Protein AF-A0A1G1WDT3-F1 (afdb_monomer_lite)

Radius of gyration: 14.59 Å; chains: 1; bounding box: 33×24×39 Å

Foldseek 3Di:
DWPDPLLVQLVVLLVCLVVQVVVLVVVCVVCVVVDDPVNLVSLLVSLVSLVVSLVSLVCCCPVVVTPDVVSVVSNVVSVVSNVVSVCCVVDPD

Secondary structure (DSSP, 8-state):
---SHHHHHHHHHHHHHHHHHHHHHHHHHHHGGG-HHHHHHHHHHHHHHHHHHHHHHHHHHHTS----HHHHHHHHHHHHHHHHHHHHHHS--

Organism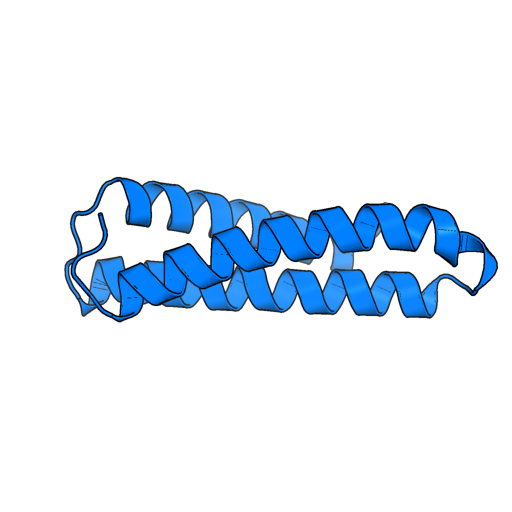: NCBI:txid1802597

Sequence (93 aa):
MPKTTFGKWSVGLIVFAFLFFFVLRRLLTILVPLGNSIAFFLVFVSGLFFIAGTISGVLAVFKSKERSPTVYILTVVGLLASAFFIAEVVSPH

pLDDT: mean 79.97, std 6.62, range [59.31, 88.25]

Structure (mmCIF, N/CA/C/O backbone):
data_AF-A0A1G1WDT3-F1
#
_entry.id   AF-A0A1G1WDT3-F1
#
loop_
_atom_site.group_PDB
_atom_site.id
_atom_site.type_symbol
_atom_site.label_atom_id
_atom_site.label_alt_id
_atom_site.label_comp_id
_atom_site.label_asym_id
_atom_site.label_entity_id
_atom_site.label_seq_id
_atom_site.pdbx_PDB_ins_code
_atom_site.Cartn_x
_atom_site.Cartn_y
_atom_site.Cartn_z
_atom_site.occupancy
_atom_site.B_iso_or_equiv
_atom_site.auth_seq_id
_atom_site.auth_comp_id
_atom_site.auth_asym_id
_atom_site.auth_atom_id
_atom_site.pdbx_PDB_model_num
ATOM 1 N N . MET A 1 1 ? -12.005 9.500 12.237 1.00 60.00 1 MET A N 1
ATOM 2 C CA . MET A 1 1 ? -10.548 9.587 12.482 1.00 60.00 1 MET A CA 1
ATOM 3 C C . MET A 1 1 ? -10.094 8.357 13.263 1.00 60.00 1 MET A C 1
ATOM 5 O O . MET A 1 1 ? -10.808 7.989 14.196 1.00 60.00 1 MET A O 1
ATOM 9 N N . PRO A 1 2 ? -8.982 7.705 12.873 1.00 67.75 2 PRO A N 1
ATOM 10 C CA . PRO A 1 2 ? -8.426 6.555 13.588 1.00 67.75 2 PRO A CA 1
ATOM 11 C C . PRO A 1 2 ? -8.006 6.953 15.007 1.00 67.75 2 PRO A C 1
ATOM 13 O O . PRO A 1 2 ? -7.364 7.986 15.219 1.00 67.75 2 PRO A O 1
ATOM 16 N N . LYS A 1 3 ? -8.408 6.144 15.983 1.00 76.75 3 LYS A N 1
ATOM 17 C CA . LYS A 1 3 ? -8.110 6.339 17.404 1.00 76.75 3 LYS A CA 1
ATOM 18 C C . LYS A 1 3 ? -6.877 5.546 17.830 1.00 76.75 3 LYS A C 1
ATOM 20 O O . LYS A 1 3 ? -6.214 5.960 18.776 1.00 76.75 3 LYS A O 1
ATOM 25 N N . THR A 1 4 ? -6.540 4.457 17.137 1.00 81.19 4 THR A N 1
ATOM 26 C CA . THR A 1 4 ? -5.391 3.615 17.484 1.00 81.19 4 THR A CA 1
ATOM 27 C C . THR A 1 4 ? -4.134 4.050 16.740 1.00 81.19 4 THR A C 1
ATOM 29 O O . THR A 1 4 ? -4.183 4.608 15.639 1.00 81.19 4 THR A O 1
ATOM 32 N N . THR A 1 5 ? -2.980 3.784 17.350 1.00 81.94 5 THR A N 1
ATOM 33 C CA . THR A 1 5 ? -1.670 4.063 16.757 1.00 81.94 5 THR A CA 1
ATOM 34 C C . THR A 1 5 ? -1.496 3.303 15.439 1.00 81.94 5 THR A C 1
ATOM 36 O O . THR A 1 5 ? -1.065 3.899 14.457 1.00 81.94 5 THR A O 1
ATOM 39 N N . PHE A 1 6 ? -1.925 2.036 15.368 1.00 75.12 6 PHE A N 1
ATOM 40 C CA . PHE A 1 6 ? -1.861 1.225 14.144 1.00 75.12 6 PHE A CA 1
ATOM 41 C C . PHE A 1 6 ? -2.777 1.751 13.034 1.00 75.12 6 PHE A C 1
ATOM 43 O O . PHE A 1 6 ? -2.359 1.813 11.879 1.00 75.12 6 PHE A O 1
ATOM 50 N N . GLY A 1 7 ? -3.986 2.207 13.375 1.00 75.44 7 GLY A N 1
ATOM 51 C CA . GLY A 1 7 ? -4.895 2.833 12.416 1.00 75.44 7 GLY A CA 1
ATOM 52 C C . GLY A 1 7 ? -4.307 4.111 11.820 1.00 75.44 7 GLY A C 1
ATOM 53 O O . GLY A 1 7 ? -4.356 4.303 10.608 1.00 75.44 7 GLY A O 1
ATOM 54 N N . LYS A 1 8 ? -3.685 4.963 12.647 1.00 81.94 8 LYS A N 1
ATOM 55 C CA . LYS A 1 8 ? -2.995 6.180 12.180 1.00 81.94 8 LYS A CA 1
ATOM 56 C C . LYS A 1 8 ? -1.824 5.858 11.249 1.00 81.94 8 LYS A C 1
ATOM 58 O O . LYS A 1 8 ? -1.704 6.500 10.209 1.00 81.94 8 LYS A O 1
ATOM 63 N N . TRP A 1 9 ? -1.013 4.853 11.586 1.00 82.56 9 TRP A N 1
ATOM 64 C CA . TRP A 1 9 ? 0.082 4.390 10.727 1.00 82.56 9 TRP A CA 1
ATOM 65 C C . TRP A 1 9 ? -0.417 3.815 9.407 1.00 82.56 9 TRP A C 1
ATOM 67 O O . TRP A 1 9 ? 0.147 4.141 8.371 1.00 82.56 9 TRP A O 1
ATOM 77 N N . SER A 1 10 ? -1.495 3.029 9.412 1.00 80.31 10 SER A N 1
ATOM 78 C CA . SER A 1 10 ? -2.091 2.507 8.179 1.00 80.31 10 SER A CA 1
ATOM 79 C C . SER A 1 10 ? -2.557 3.636 7.261 1.00 80.31 10 SER A C 1
ATOM 81 O O . SER A 1 10 ? -2.192 3.661 6.088 1.00 80.31 10 SER A O 1
ATOM 83 N N . VAL A 1 11 ? -3.282 4.624 7.802 1.00 83.88 11 VAL A N 1
ATOM 84 C CA . VAL A 1 11 ? -3.723 5.785 7.014 1.00 83.88 11 VAL A CA 1
ATOM 85 C C . VAL A 1 11 ? -2.533 6.566 6.472 1.00 83.88 11 VAL A C 1
ATOM 87 O O . VAL A 1 11 ? -2.498 6.860 5.280 1.00 83.88 11 VAL A O 1
ATOM 90 N N . GLY A 1 12 ? -1.546 6.865 7.319 1.00 83.88 12 GLY A N 1
ATOM 91 C CA . GLY A 1 12 ? -0.341 7.579 6.907 1.00 83.88 12 GLY A CA 1
ATOM 92 C C . GLY A 1 12 ? 0.427 6.840 5.813 1.00 83.88 12 GLY A C 1
ATOM 93 O O . GLY A 1 12 ? 0.755 7.442 4.798 1.00 83.88 12 GLY A O 1
ATOM 94 N N . LEU A 1 13 ? 0.650 5.535 5.979 1.00 83.62 13 LEU A N 1
ATOM 95 C CA . LEU A 1 13 ? 1.381 4.701 5.023 1.00 83.62 13 LEU A CA 1
ATOM 96 C C . LEU A 1 13 ? 0.657 4.583 3.687 1.00 83.62 13 LEU A C 1
ATOM 98 O O . LEU A 1 13 ? 1.301 4.699 2.654 1.00 83.62 13 LEU A O 1
ATOM 102 N N . ILE A 1 14 ? -0.663 4.387 3.683 1.00 84.12 14 ILE A N 1
ATOM 103 C CA . ILE A 1 14 ? -1.424 4.235 2.436 1.00 84.12 14 ILE A CA 1
ATOM 104 C C . ILE A 1 14 ? -1.496 5.567 1.685 1.00 84.12 14 ILE A C 1
ATOM 106 O O . ILE A 1 14 ? -1.269 5.603 0.478 1.00 84.12 14 ILE A O 1
ATOM 110 N N . VAL A 1 15 ? -1.755 6.674 2.386 1.00 86.69 15 VAL A N 1
ATOM 111 C CA . VAL A 1 15 ? -1.763 8.011 1.770 1.00 86.69 15 VAL A CA 1
ATOM 112 C C . VAL A 1 15 ? -0.374 8.371 1.243 1.00 86.69 15 VAL A C 1
ATOM 114 O O . VAL A 1 15 ? -0.248 8.845 0.114 1.00 86.69 15 VAL A O 1
ATOM 117 N N . PHE A 1 16 ? 0.672 8.103 2.027 1.00 87.06 16 PHE A N 1
ATOM 118 C CA . PHE A 1 16 ? 2.051 8.311 1.603 1.00 87.06 16 PHE A CA 1
ATOM 119 C C . PHE A 1 16 ? 2.402 7.444 0.393 1.00 87.06 16 PHE A C 1
ATOM 121 O O . PHE A 1 16 ? 2.965 7.962 -0.562 1.00 87.06 16 PHE A O 1
ATOM 128 N N . ALA A 1 17 ? 2.017 6.166 0.381 1.00 84.00 17 ALA A N 1
ATOM 129 C CA . ALA A 1 17 ? 2.260 5.260 -0.738 1.00 84.00 17 ALA A CA 1
ATOM 130 C C . ALA A 1 17 ? 1.586 5.749 -2.028 1.00 84.00 17 ALA A C 1
ATOM 132 O O . ALA A 1 17 ? 2.217 5.735 -3.082 1.00 84.00 17 ALA A O 1
ATOM 133 N N . PHE A 1 18 ? 0.351 6.258 -1.951 1.00 83.69 18 PHE A N 1
ATOM 134 C CA . PHE A 1 18 ? -0.330 6.861 -3.101 1.00 83.69 18 PHE A CA 1
ATOM 135 C C . PHE A 1 18 ? 0.385 8.106 -3.624 1.00 83.69 18 PHE A C 1
ATOM 137 O O . PHE A 1 18 ? 0.622 8.216 -4.827 1.00 83.69 18 PHE A O 1
ATOM 144 N N . LEU A 1 19 ? 0.740 9.039 -2.737 1.00 87.00 19 LEU A N 1
ATOM 145 C CA . LEU A 1 19 ? 1.464 10.253 -3.122 1.00 87.00 19 LEU A CA 1
ATOM 146 C C . LEU A 1 19 ? 2.827 9.912 -3.724 1.00 87.00 19 LEU A C 1
ATOM 148 O O . LEU A 1 19 ? 3.182 10.424 -4.784 1.00 87.00 19 LEU A O 1
ATOM 152 N N . PHE A 1 20 ? 3.556 9.007 -3.079 1.00 84.94 20 PHE A N 1
ATOM 153 C CA . PHE A 1 20 ? 4.860 8.542 -3.523 1.00 84.94 20 PHE A CA 1
ATOM 154 C C . PHE A 1 20 ? 4.768 7.875 -4.896 1.00 84.94 20 PHE A C 1
ATOM 156 O O . PHE A 1 20 ? 5.519 8.240 -5.796 1.00 84.94 20 PHE A O 1
ATOM 163 N N . PHE A 1 21 ? 3.792 6.987 -5.105 1.00 82.12 21 PHE A N 1
ATOM 164 C CA . PHE A 1 21 ? 3.548 6.353 -6.400 1.00 82.12 21 PHE A CA 1
ATOM 165 C C . PHE A 1 21 ? 3.221 7.374 -7.495 1.00 82.12 21 PHE A C 1
ATOM 167 O O . PHE A 1 21 ? 3.747 7.281 -8.601 1.00 82.12 21 PHE A O 1
ATOM 174 N N . PHE A 1 22 ? 2.397 8.383 -7.203 1.00 84.25 22 PHE A N 1
ATOM 175 C CA . PHE A 1 22 ? 2.016 9.389 -8.196 1.00 84.25 22 PHE A CA 1
ATOM 176 C C . PHE A 1 22 ? 3.197 10.278 -8.604 1.00 84.25 22 PHE A C 1
ATOM 178 O O . PHE A 1 22 ? 3.411 10.528 -9.794 1.00 84.25 22 PHE A O 1
ATOM 185 N N . VAL A 1 23 ? 3.994 10.720 -7.626 1.00 85.69 23 VAL A N 1
ATOM 186 C CA . VAL A 1 23 ? 5.228 11.482 -7.868 1.00 85.69 23 VAL A CA 1
ATOM 187 C C . VAL A 1 23 ? 6.225 10.636 -8.651 1.00 85.69 23 VAL A C 1
ATOM 189 O O . VAL A 1 23 ? 6.764 11.109 -9.650 1.00 85.69 23 VAL A O 1
ATOM 192 N N . LEU A 1 24 ? 6.413 9.372 -8.266 1.00 81.56 24 LEU A N 1
ATOM 193 C CA . LEU A 1 24 ? 7.260 8.429 -8.990 1.00 81.56 24 LEU A CA 1
ATOM 194 C C . LEU A 1 24 ? 6.811 8.258 -10.431 1.00 81.56 24 LEU A C 1
ATOM 196 O O . LEU A 1 24 ? 7.647 8.335 -11.317 1.00 81.56 24 LEU A O 1
ATOM 200 N N . ARG A 1 25 ? 5.512 8.095 -10.698 1.00 77.50 25 ARG A N 1
ATOM 201 C CA . ARG A 1 25 ? 4.987 7.947 -12.065 1.00 77.50 25 ARG A CA 1
ATOM 202 C C . ARG A 1 25 ? 5.312 9.157 -12.941 1.00 77.50 25 ARG A C 1
ATOM 204 O O . ARG A 1 25 ? 5.650 8.997 -14.109 1.00 77.50 25 ARG A O 1
ATOM 211 N N . ARG A 1 26 ? 5.251 10.368 -12.379 1.00 81.56 26 ARG A N 1
ATOM 212 C CA . ARG A 1 26 ? 5.667 11.600 -13.071 1.00 81.56 26 ARG A CA 1
ATOM 213 C C . ARG A 1 26 ? 7.177 11.645 -13.291 1.00 81.56 26 ARG A C 1
ATOM 215 O O . ARG A 1 26 ? 7.622 11.971 -14.388 1.00 81.56 26 ARG A O 1
ATOM 222 N N . LEU A 1 27 ? 7.963 11.281 -12.281 1.00 77.81 27 LEU A N 1
ATOM 223 C CA . LEU A 1 27 ? 9.420 11.222 -12.392 1.00 77.81 27 LEU A CA 1
ATOM 224 C C . LEU A 1 27 ? 9.847 10.200 -13.453 1.00 77.81 27 LEU A C 1
ATOM 226 O O . LEU A 1 27 ? 10.695 10.487 -14.285 1.00 77.81 27 LEU 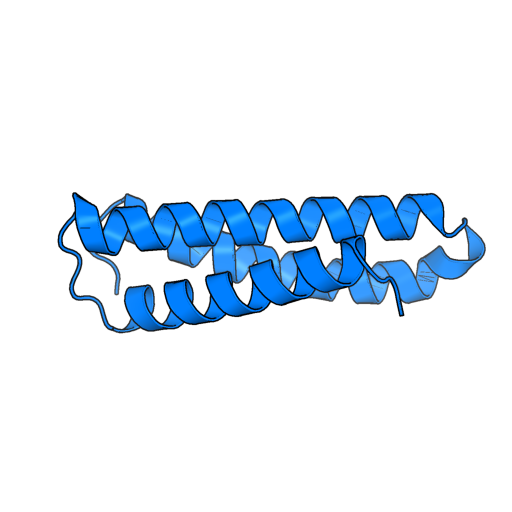A O 1
ATOM 230 N N . LEU A 1 28 ? 9.192 9.042 -13.464 1.00 73.56 28 LEU A N 1
ATOM 231 C CA . LEU A 1 28 ? 9.372 7.953 -14.412 1.00 73.56 28 LEU A CA 1
ATOM 232 C C . LEU A 1 28 ? 9.164 8.415 -15.843 1.00 73.56 28 LEU A C 1
ATOM 234 O O . LEU A 1 28 ? 10.019 8.128 -16.662 1.00 73.56 28 LEU A O 1
ATOM 238 N N . THR A 1 29 ? 8.117 9.194 -16.140 1.00 71.00 29 THR A N 1
ATOM 239 C CA . THR A 1 29 ? 7.915 9.740 -17.497 1.00 71.00 29 THR A CA 1
ATOM 240 C C . THR A 1 29 ? 9.059 10.640 -17.975 1.00 71.00 29 THR A C 1
ATOM 242 O O . THR A 1 29 ? 9.282 10.750 -19.176 1.00 71.00 29 THR A O 1
ATOM 245 N N . ILE A 1 30 ? 9.809 11.246 -17.051 1.00 72.06 30 ILE A N 1
ATOM 246 C CA . ILE A 1 30 ? 10.992 12.068 -17.346 1.00 72.06 30 ILE A CA 1
ATOM 247 C C . ILE A 1 30 ? 12.259 11.195 -17.397 1.00 72.06 30 ILE A C 1
ATOM 249 O O . ILE A 1 30 ? 13.165 11.460 -18.181 1.00 72.06 30 ILE A O 1
ATOM 253 N N . LEU A 1 31 ? 12.312 10.143 -16.575 1.00 66.50 31 LEU A N 1
ATOM 254 C CA . LEU A 1 31 ? 13.444 9.229 -16.399 1.00 66.50 31 LEU A CA 1
ATOM 255 C C . LEU A 1 31 ? 13.415 8.004 -17.329 1.00 66.50 31 LEU A C 1
ATOM 257 O O . LEU A 1 31 ? 14.381 7.248 -17.317 1.00 66.50 31 LEU A O 1
ATOM 261 N N . VAL A 1 32 ? 12.376 7.810 -18.156 1.00 62.22 32 VAL A N 1
ATOM 262 C CA . VAL A 1 32 ? 12.306 6.742 -19.182 1.00 62.22 32 VAL A CA 1
ATOM 263 C C . VAL A 1 32 ? 13.603 6.612 -20.003 1.00 62.22 32 VAL A C 1
ATOM 265 O O . VAL A 1 32 ? 14.010 5.479 -20.262 1.00 62.22 32 VAL A O 1
ATOM 268 N N . PRO A 1 33 ? 14.324 7.701 -20.357 1.00 64.19 33 PRO A N 1
ATOM 269 C CA . PRO A 1 33 ? 15.589 7.580 -21.080 1.00 64.19 33 PRO A CA 1
ATOM 270 C C . PRO A 1 33 ? 16.729 6.917 -20.284 1.00 64.19 33 PRO A C 1
ATOM 272 O O . PRO A 1 33 ? 17.692 6.467 -20.896 1.00 64.19 33 PRO A O 1
ATOM 275 N N . LEU A 1 34 ? 16.660 6.854 -18.944 1.00 59.31 34 LEU A N 1
ATOM 276 C CA . LEU A 1 34 ? 17.732 6.322 -18.082 1.00 59.31 34 LEU A CA 1
ATOM 277 C C . LEU A 1 34 ? 17.700 4.794 -17.896 1.00 59.31 34 LEU A C 1
ATOM 279 O O . LEU A 1 34 ? 18.600 4.240 -17.266 1.00 59.31 34 LEU A O 1
ATOM 283 N N . GLY A 1 35 ? 16.712 4.101 -18.466 1.00 63.06 35 GLY A N 1
ATOM 284 C CA . GLY A 1 35 ? 16.660 2.639 -18.497 1.00 63.06 35 GLY A CA 1
ATOM 285 C C . GLY A 1 35 ? 15.621 2.016 -17.560 1.00 63.06 35 GLY A C 1
ATOM 286 O O . GLY A 1 35 ? 15.361 2.474 -16.446 1.00 63.06 35 GLY A O 1
ATOM 287 N N . ASN A 1 36 ? 15.038 0.912 -18.034 1.00 69.94 36 ASN A N 1
ATOM 288 C CA . ASN A 1 36 ? 13.857 0.266 -17.450 1.00 69.94 36 ASN A CA 1
ATOM 289 C C . ASN A 1 36 ? 14.069 -0.286 -16.024 1.00 69.94 36 ASN A C 1
ATOM 291 O O . ASN A 1 36 ? 13.119 -0.417 -15.256 1.00 69.94 36 ASN A O 1
ATOM 295 N N . SER A 1 37 ? 15.310 -0.588 -15.637 1.00 74.88 37 SER A N 1
ATOM 296 C CA . SER A 1 37 ? 15.616 -1.226 -14.349 1.00 74.88 37 SER A CA 1
ATOM 297 C C . SER A 1 37 ? 15.376 -0.309 -13.147 1.00 74.88 37 SER A C 1
ATOM 299 O O . SER A 1 37 ? 14.870 -0.755 -12.118 1.00 74.88 37 SER A O 1
ATOM 301 N N . ILE A 1 38 ? 15.698 0.985 -13.276 1.00 74.75 38 ILE A N 1
ATOM 302 C CA . ILE A 1 38 ? 15.465 1.980 -12.214 1.00 74.75 38 ILE A CA 1
ATOM 303 C C . ILE A 1 38 ? 13.961 2.172 -12.032 1.00 74.75 38 ILE A C 1
ATOM 305 O O . ILE A 1 38 ? 13.463 2.276 -10.911 1.00 74.75 38 ILE A O 1
ATOM 309 N N . ALA A 1 39 ? 13.235 2.162 -13.150 1.00 71.56 39 ALA A N 1
ATOM 310 C CA . ALA A 1 39 ? 11.801 2.322 -13.144 1.00 71.56 39 ALA A CA 1
ATOM 311 C C . ALA A 1 39 ? 11.093 1.181 -12.413 1.00 71.56 39 ALA A C 1
ATOM 313 O O . ALA A 1 39 ? 10.296 1.419 -11.502 1.00 71.56 39 ALA A O 1
ATOM 314 N N . PHE A 1 40 ? 11.463 -0.051 -12.757 1.00 74.75 40 PHE A N 1
ATOM 315 C CA . PHE A 1 40 ? 10.951 -1.250 -12.109 1.00 74.75 40 PHE A CA 1
ATOM 316 C C . PHE A 1 40 ? 11.267 -1.271 -10.608 1.00 74.75 40 PHE A C 1
ATOM 318 O O . PHE A 1 40 ? 10.387 -1.548 -9.796 1.00 74.75 40 PHE A O 1
ATOM 325 N N . PHE A 1 41 ? 12.492 -0.903 -10.214 1.00 79.88 41 PHE A N 1
ATOM 326 C CA . PHE A 1 41 ? 12.886 -0.854 -8.803 1.00 79.88 41 PHE A CA 1
ATOM 327 C C . PHE A 1 41 ? 12.032 0.129 -7.989 1.00 79.88 41 PHE A C 1
ATOM 329 O O . PHE A 1 41 ? 11.578 -0.197 -6.893 1.00 79.88 41 PHE A O 1
ATOM 336 N N . LEU A 1 42 ? 11.761 1.319 -8.527 1.00 77.75 42 LEU A N 1
ATOM 337 C CA . LEU A 1 42 ? 10.951 2.333 -7.845 1.00 77.75 42 LEU A CA 1
ATOM 338 C C . LEU A 1 42 ? 9.484 1.902 -7.698 1.00 77.75 42 LEU A C 1
ATOM 340 O O . LEU A 1 42 ? 8.888 2.090 -6.633 1.00 77.75 42 LEU A O 1
ATOM 344 N N . VAL A 1 43 ? 8.917 1.285 -8.739 1.00 78.44 43 VAL A N 1
ATOM 345 C CA . VAL A 1 43 ? 7.567 0.697 -8.705 1.00 78.44 43 VAL A CA 1
ATOM 346 C C . VAL A 1 43 ? 7.511 -0.419 -7.659 1.00 78.44 43 VAL A C 1
ATOM 348 O O . VAL A 1 43 ? 6.629 -0.407 -6.800 1.00 78.44 43 VAL A O 1
ATOM 351 N N . PHE A 1 44 ? 8.501 -1.311 -7.633 1.00 82.50 44 PHE A N 1
ATOM 352 C C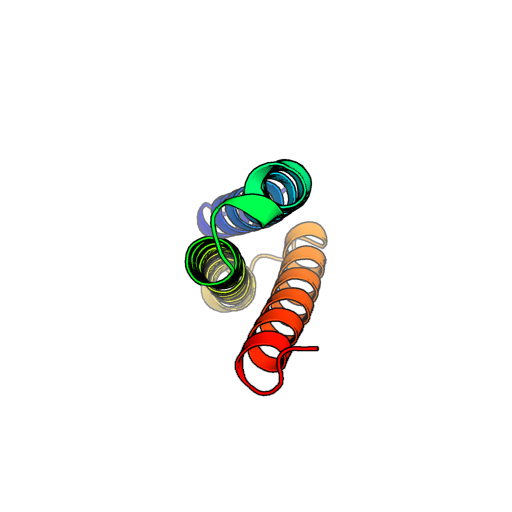A . PHE A 1 44 ? 8.591 -2.391 -6.650 1.00 82.50 44 PHE A CA 1
ATOM 353 C C . PHE A 1 44 ? 8.631 -1.873 -5.203 1.00 82.50 44 PHE A C 1
ATOM 355 O O . PHE A 1 44 ? 7.862 -2.325 -4.352 1.00 82.50 44 PHE A O 1
ATOM 362 N N . VAL A 1 45 ? 9.464 -0.863 -4.926 1.00 84.50 45 VAL A N 1
ATOM 363 C CA . VAL A 1 45 ? 9.553 -0.229 -3.600 1.00 84.50 45 VAL A CA 1
ATOM 364 C C . VAL A 1 45 ? 8.217 0.395 -3.192 1.00 84.50 45 VAL A C 1
ATOM 366 O O . VAL A 1 45 ? 7.797 0.247 -2.044 1.00 84.50 45 VAL A O 1
ATOM 369 N N . SER A 1 46 ? 7.510 1.049 -4.116 1.00 81.94 46 SER A N 1
ATOM 370 C CA . SER A 1 46 ? 6.187 1.612 -3.819 1.00 81.94 46 SER A CA 1
ATOM 371 C C . SER A 1 46 ? 5.153 0.535 -3.460 1.00 81.94 46 SER A C 1
ATOM 373 O O . SER A 1 46 ? 4.383 0.722 -2.515 1.00 81.94 46 SER A O 1
ATOM 375 N N . GLY A 1 47 ? 5.201 -0.629 -4.115 1.00 83.50 47 GLY A N 1
ATOM 376 C CA . GLY A 1 47 ? 4.360 -1.781 -3.781 1.00 83.50 47 GLY A CA 1
ATOM 377 C C . GLY A 1 47 ? 4.590 -2.303 -2.359 1.00 83.50 47 GLY A C 1
ATOM 378 O O . GLY A 1 47 ? 3.631 -2.618 -1.652 1.00 83.50 47 GLY A O 1
ATOM 379 N N . LEU A 1 48 ? 5.838 -2.306 -1.877 1.00 85.81 48 LEU A N 1
ATOM 380 C CA . LEU A 1 48 ? 6.156 -2.703 -0.497 1.00 85.81 48 LEU A CA 1
ATOM 381 C C . LEU A 1 48 ? 5.500 -1.786 0.544 1.00 85.81 48 LEU A C 1
ATOM 383 O O . LEU A 1 48 ? 5.015 -2.270 1.570 1.00 85.81 48 LEU A O 1
ATOM 387 N N . PHE A 1 49 ? 5.426 -0.478 0.280 1.00 85.25 49 PHE A N 1
ATOM 388 C CA . PHE A 1 49 ? 4.728 0.459 1.166 1.00 85.25 49 PHE A CA 1
ATOM 389 C C . PHE A 1 49 ? 3.220 0.194 1.219 1.00 85.25 49 PHE A C 1
ATOM 391 O O . PHE A 1 49 ? 2.628 0.267 2.299 1.00 85.25 49 PHE A O 1
ATOM 398 N N . PHE A 1 50 ? 2.604 -0.173 0.091 1.00 83.12 50 PHE A N 1
ATOM 399 C CA . PHE A 1 50 ? 1.200 -0.587 0.060 1.00 83.12 50 PHE A CA 1
ATOM 400 C C . PHE A 1 50 ? 0.957 -1.848 0.888 1.00 83.12 50 PHE A C 1
ATOM 402 O O . PHE A 1 50 ? 0.020 -1.881 1.690 1.00 83.12 50 PHE A O 1
ATOM 409 N N . ILE A 1 51 ? 1.833 -2.846 0.777 1.00 86.56 51 ILE A N 1
ATOM 410 C CA . ILE A 1 51 ? 1.742 -4.080 1.565 1.00 86.56 51 ILE A CA 1
ATOM 411 C C . ILE A 1 51 ? 1.888 -3.768 3.061 1.00 86.56 51 ILE A C 1
ATOM 413 O O . ILE A 1 51 ? 1.048 -4.179 3.864 1.00 86.56 51 ILE A O 1
ATOM 417 N N . ALA A 1 52 ? 2.891 -2.976 3.449 1.00 86.44 52 ALA A N 1
ATOM 418 C CA . ALA A 1 52 ? 3.114 -2.588 4.843 1.00 86.44 52 ALA A CA 1
ATOM 419 C C . ALA A 1 52 ? 1.941 -1.774 5.429 1.00 86.44 52 ALA A C 1
ATOM 421 O O . ALA A 1 52 ? 1.524 -2.002 6.571 1.00 86.44 52 ALA A O 1
ATOM 422 N N . GLY A 1 53 ? 1.366 -0.857 4.644 1.00 83.38 53 GLY A N 1
ATOM 423 C CA . GLY A 1 53 ? 0.181 -0.085 5.026 1.00 83.38 53 GLY A CA 1
ATOM 424 C C . GLY A 1 53 ? -1.071 -0.953 5.176 1.00 83.38 53 GLY A C 1
ATOM 425 O O . GLY A 1 53 ? -1.849 -0.758 6.116 1.00 83.38 53 GLY A O 1
ATOM 426 N N . THR A 1 54 ? -1.219 -1.959 4.311 1.00 86.38 54 THR A N 1
ATOM 427 C CA . THR A 1 54 ? -2.310 -2.944 4.353 1.00 86.38 54 THR A CA 1
ATOM 428 C C . THR A 1 54 ? -2.197 -3.838 5.578 1.00 86.38 54 THR A C 1
ATOM 430 O O . THR A 1 54 ? -3.162 -3.955 6.327 1.00 86.38 54 THR A O 1
ATOM 433 N N . ILE A 1 55 ? -1.016 -4.403 5.852 1.00 87.62 55 ILE A N 1
ATOM 434 C CA . ILE A 1 55 ? -0.764 -5.208 7.058 1.00 87.62 55 ILE A CA 1
ATOM 435 C C . ILE A 1 55 ? -1.055 -4.383 8.316 1.00 87.62 55 ILE A C 1
ATOM 437 O O . ILE A 1 55 ? -1.737 -4.860 9.221 1.00 87.62 55 ILE A O 1
ATOM 441 N N . SER A 1 56 ? -0.612 -3.124 8.356 1.00 84.88 56 SER A N 1
ATOM 442 C CA . SER A 1 56 ? -0.912 -2.213 9.469 1.00 84.88 56 SER A CA 1
ATOM 443 C C . SER A 1 56 ? -2.418 -1.969 9.633 1.00 84.88 56 SER A C 1
ATOM 445 O O . SER A 1 56 ? -2.907 -1.905 10.761 1.00 84.88 56 SER A O 1
ATOM 447 N N . GLY A 1 57 ? -3.166 -1.880 8.527 1.00 80.88 57 GLY A N 1
ATOM 448 C CA . GLY A 1 57 ? -4.625 -1.726 8.522 1.00 80.88 57 GLY A CA 1
ATOM 449 C C . GLY A 1 57 ? -5.350 -2.974 9.021 1.00 80.88 57 GLY A C 1
ATOM 450 O O . GLY A 1 57 ? -6.195 -2.887 9.912 1.00 80.88 57 GLY A O 1
ATOM 451 N N . VAL A 1 58 ? -4.941 -4.152 8.543 1.00 84.81 58 VAL A N 1
ATOM 452 C CA . VAL A 1 58 ? -5.437 -5.455 9.014 1.00 84.81 58 VAL A CA 1
ATOM 453 C C . VAL A 1 58 ? -5.175 -5.604 10.514 1.00 84.81 58 VAL A C 1
ATOM 455 O O . VAL A 1 58 ? -6.087 -5.924 11.276 1.00 84.81 58 VAL A O 1
ATOM 458 N N . LEU A 1 59 ? -3.962 -5.300 10.983 1.00 84.31 59 LEU A N 1
ATOM 459 C CA . LEU A 1 59 ? -3.632 -5.348 12.408 1.00 84.31 59 LEU A CA 1
ATOM 460 C C . LEU A 1 59 ? -4.476 -4.365 13.231 1.00 84.31 59 LEU A C 1
ATOM 462 O O . LEU A 1 59 ? -4.941 -4.729 14.311 1.00 84.31 59 LEU A O 1
ATOM 466 N N . ALA A 1 60 ? -4.737 -3.157 12.733 1.00 81.00 60 ALA A N 1
ATOM 467 C CA . ALA A 1 60 ? -5.604 -2.195 13.413 1.00 81.00 60 ALA A CA 1
ATOM 468 C C . ALA A 1 60 ? -7.049 -2.717 13.559 1.00 81.00 60 ALA A C 1
ATOM 470 O O . ALA A 1 60 ? -7.646 -2.618 14.636 1.00 81.00 60 ALA A O 1
ATOM 471 N N . VAL A 1 61 ? -7.593 -3.335 12.507 1.00 82.44 61 VAL A N 1
ATOM 472 C CA . VAL A 1 61 ? -8.951 -3.898 12.503 1.00 82.44 61 VAL A CA 1
ATOM 473 C C . VAL A 1 61 ? -9.057 -5.111 13.431 1.00 82.44 61 VAL A C 1
ATOM 475 O O . VAL A 1 61 ? -9.929 -5.142 14.301 1.00 82.44 61 VAL A O 1
ATOM 478 N N . PHE A 1 62 ? -8.162 -6.092 13.289 1.00 81.50 62 PHE A N 1
ATOM 479 C CA . PHE A 1 62 ? -8.249 -7.360 14.022 1.00 81.50 62 PHE A CA 1
ATOM 480 C C . PHE A 1 62 ? -7.702 -7.269 15.450 1.00 81.50 62 PHE A C 1
ATOM 482 O O . PHE A 1 62 ? -8.348 -7.737 16.388 1.00 81.50 62 PHE A O 1
ATOM 489 N N . LYS A 1 63 ? -6.525 -6.662 15.643 1.00 80.62 63 LYS A N 1
ATOM 490 C CA . LYS A 1 63 ? -5.829 -6.639 16.941 1.00 80.62 63 LYS A CA 1
ATOM 491 C C . LYS A 1 63 ? -6.281 -5.478 17.816 1.00 80.62 63 LYS A C 1
ATOM 493 O O . LYS A 1 63 ? -6.499 -5.662 19.010 1.00 80.62 63 LYS A O 1
ATOM 498 N N . SER A 1 64 ? -6.448 -4.289 17.239 1.00 76.69 64 SER A N 1
ATOM 499 C CA . SER A 1 64 ? -6.860 -3.095 17.992 1.00 76.69 64 SER A CA 1
ATOM 500 C C . SER A 1 64 ? -8.379 -2.878 18.018 1.00 76.69 64 SER A C 1
ATOM 502 O O . SER A 1 64 ? -8.836 -1.892 18.595 1.00 76.69 64 SER A O 1
ATOM 504 N N . LYS A 1 65 ? -9.161 -3.808 17.435 1.00 78.00 65 LYS A N 1
ATOM 505 C CA . LYS A 1 65 ? -10.633 -3.760 17.318 1.00 78.00 65 LYS A CA 1
ATOM 506 C C . LYS A 1 65 ? -11.134 -2.413 16.795 1.00 78.00 65 LYS A C 1
ATOM 508 O O . LYS A 1 65 ? -12.161 -1.891 17.238 1.00 78.00 65 LYS A O 1
ATOM 513 N N . GLU A 1 66 ? -10.391 -1.819 15.868 1.00 74.88 66 GLU A N 1
ATOM 514 C CA . GLU A 1 66 ? -10.693 -0.485 15.385 1.00 74.88 66 GLU A CA 1
ATOM 515 C C . GLU A 1 66 ? -11.895 -0.512 14.436 1.00 74.88 66 GLU A C 1
ATOM 517 O O . GLU A 1 66 ? -11.861 -1.112 13.367 1.00 74.88 66 GLU A O 1
ATOM 522 N N . ARG A 1 67 ? -12.982 0.160 14.832 1.00 78.00 67 ARG A N 1
ATOM 523 C CA . ARG A 1 67 ? -14.232 0.244 14.052 1.00 78.00 67 ARG A CA 1
ATOM 524 C C . ARG A 1 67 ? -14.325 1.501 13.191 1.00 78.00 67 ARG A C 1
ATOM 526 O O . ARG A 1 67 ? -15.418 1.948 12.857 1.00 78.00 67 ARG A O 1
ATOM 533 N N . SER A 1 68 ? -13.192 2.127 12.873 1.00 81.25 68 SER A N 1
ATOM 534 C CA . SER A 1 68 ? -13.217 3.312 12.022 1.00 81.25 68 SER A CA 1
ATOM 535 C C . SER A 1 68 ? -13.509 2.894 10.575 1.00 81.25 68 SER A C 1
ATOM 537 O O . SER A 1 68 ? -12.714 2.138 10.010 1.00 81.25 68 SER A O 1
ATOM 539 N N . PRO A 1 69 ? -14.583 3.406 9.941 1.00 80.56 69 PRO A N 1
ATOM 540 C CA . PRO A 1 69 ? -14.887 3.079 8.547 1.00 80.56 69 PRO A CA 1
ATOM 541 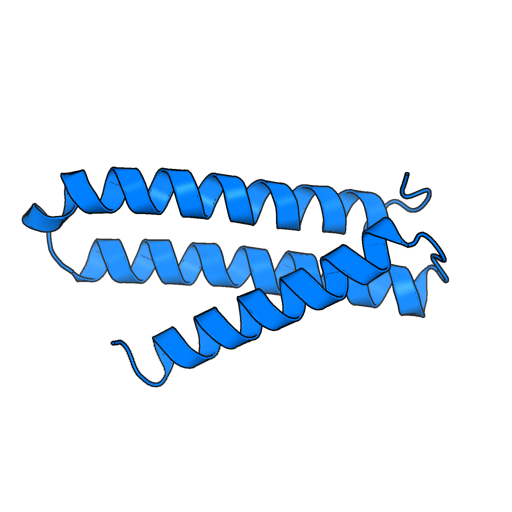C C . PRO A 1 69 ? -13.750 3.496 7.603 1.00 80.56 69 PRO A C 1
ATOM 543 O O . PRO A 1 69 ? -13.474 2.808 6.628 1.00 80.56 69 PRO A O 1
ATOM 546 N N . THR A 1 70 ? -13.016 4.561 7.944 1.00 78.56 70 THR A N 1
ATOM 547 C CA . THR A 1 70 ? -11.831 5.015 7.205 1.00 78.56 70 THR A CA 1
ATOM 548 C C . THR A 1 70 ? -10.735 3.950 7.149 1.00 78.56 70 THR A C 1
ATOM 550 O O . THR A 1 70 ? -10.173 3.720 6.086 1.00 78.56 70 THR A O 1
ATOM 553 N N . VAL A 1 71 ? -10.445 3.280 8.271 1.00 79.25 71 VAL A N 1
ATOM 554 C CA . VAL A 1 71 ? -9.415 2.228 8.321 1.00 79.25 71 VAL A CA 1
ATOM 555 C C . VAL A 1 71 ? -9.870 1.016 7.516 1.00 79.25 71 VAL A C 1
ATOM 557 O O . VAL A 1 71 ? -9.076 0.470 6.762 1.00 79.25 71 VAL A O 1
ATOM 560 N N . TYR A 1 72 ? -11.150 0.645 7.592 1.00 81.62 72 TYR A N 1
ATOM 561 C CA . TYR A 1 72 ? -11.706 -0.440 6.779 1.00 81.62 72 TYR A CA 1
ATOM 562 C C . TYR A 1 72 ? -11.562 -0.178 5.278 1.00 81.62 72 TYR A C 1
ATOM 564 O O . TYR A 1 72 ? -11.001 -1.009 4.566 1.00 81.62 72 TYR A O 1
ATOM 572 N N . ILE A 1 73 ? -12.008 0.992 4.811 1.00 84.88 73 ILE A N 1
ATOM 573 C CA . ILE A 1 73 ? -11.906 1.378 3.398 1.00 84.88 73 ILE A CA 1
ATOM 574 C C . ILE A 1 73 ? -10.443 1.376 2.956 1.00 84.88 73 ILE A C 1
ATOM 576 O O . ILE A 1 73 ? -10.112 0.781 1.936 1.00 84.88 73 ILE A O 1
ATOM 580 N N . LEU A 1 74 ? -9.553 1.981 3.744 1.00 82.94 74 LEU A N 1
ATOM 581 C CA . LEU A 1 74 ? -8.131 2.033 3.414 1.00 82.94 74 LEU A CA 1
ATOM 582 C C . LEU A 1 74 ? -7.486 0.650 3.407 1.00 82.94 74 LEU A C 1
ATOM 584 O O . LEU A 1 74 ? -6.672 0.380 2.536 1.00 82.94 74 LEU A O 1
ATOM 588 N N . THR A 1 75 ? -7.878 -0.250 4.304 1.00 83.81 75 THR A N 1
ATOM 589 C CA . THR A 1 75 ? -7.356 -1.622 4.311 1.00 83.81 75 THR A CA 1
ATOM 590 C C . THR A 1 75 ? -7.763 -2.365 3.039 1.00 83.81 75 THR A C 1
ATOM 592 O O . THR A 1 75 ? -6.926 -3.017 2.425 1.00 83.81 75 THR A O 1
ATOM 595 N N . VAL A 1 76 ? -9.017 -2.219 2.592 1.00 87.56 76 VAL A N 1
ATOM 596 C CA . VAL A 1 76 ? -9.493 -2.810 1.328 1.00 87.56 76 VAL A CA 1
ATOM 597 C C . VAL A 1 76 ? -8.773 -2.197 0.125 1.00 87.56 76 VAL A C 1
ATOM 599 O O . VAL A 1 76 ? -8.299 -2.928 -0.740 1.00 87.56 76 VAL A O 1
ATOM 602 N N . VAL A 1 77 ? -8.639 -0.870 0.081 1.00 87.12 77 VAL A N 1
ATOM 603 C CA . VAL A 1 77 ? -7.921 -0.164 -0.994 1.00 87.12 77 VAL A CA 1
ATOM 604 C C . VAL A 1 77 ? -6.448 -0.570 -1.030 1.00 87.12 77 VAL A C 1
ATOM 606 O O . VAL A 1 77 ? -5.915 -0.841 -2.101 1.00 87.12 77 VAL A O 1
ATOM 609 N N . GLY A 1 78 ? -5.796 -0.650 0.129 1.00 85.81 78 GLY A N 1
ATOM 610 C CA . GLY A 1 78 ? -4.417 -1.106 0.253 1.00 85.81 78 GLY A CA 1
ATOM 611 C C . GLY A 1 78 ? -4.250 -2.545 -0.230 1.00 85.81 78 GLY A C 1
ATOM 612 O O . GLY A 1 78 ? -3.286 -2.842 -0.932 1.00 85.81 78 GLY A O 1
ATOM 613 N N . LEU A 1 79 ? -5.211 -3.422 0.068 1.00 88.25 79 LEU A N 1
ATOM 614 C CA . LEU A 1 79 ? -5.202 -4.813 -0.382 1.00 88.25 79 LEU A CA 1
ATOM 615 C C . LEU A 1 79 ? -5.365 -4.918 -1.903 1.00 88.25 79 LEU A C 1
ATOM 617 O O . LEU A 1 79 ? -4.601 -5.638 -2.541 1.00 88.25 79 LEU A O 1
ATOM 621 N N . LEU A 1 80 ? -6.288 -4.153 -2.494 1.00 86.62 80 LEU A N 1
ATOM 622 C CA . LEU A 1 80 ? -6.454 -4.063 -3.950 1.00 86.62 80 LEU A CA 1
ATOM 623 C C . LEU A 1 80 ? -5.196 -3.513 -4.634 1.00 86.62 80 LEU A C 1
ATOM 625 O O . LEU A 1 80 ? -4.742 -4.074 -5.628 1.00 86.62 80 LEU A O 1
ATOM 629 N N . ALA A 1 81 ? -4.601 -2.454 -4.083 1.00 84.50 81 ALA A N 1
ATOM 630 C CA . ALA A 1 81 ? -3.354 -1.894 -4.592 1.00 84.50 81 ALA A CA 1
ATOM 631 C C . ALA A 1 81 ? -2.205 -2.906 -4.484 1.00 84.50 81 ALA A C 1
ATOM 633 O O . ALA A 1 81 ? -1.463 -3.102 -5.439 1.00 84.50 81 ALA A O 1
ATOM 634 N N . SER A 1 82 ? -2.089 -3.610 -3.358 1.00 84.50 82 SER A N 1
ATOM 635 C CA . SER A 1 82 ? -1.081 -4.659 -3.177 1.00 84.50 82 SER A CA 1
ATOM 636 C C . SER A 1 82 ? -1.253 -5.780 -4.206 1.00 84.50 82 SER A C 1
ATOM 638 O O . SER A 1 82 ? -0.271 -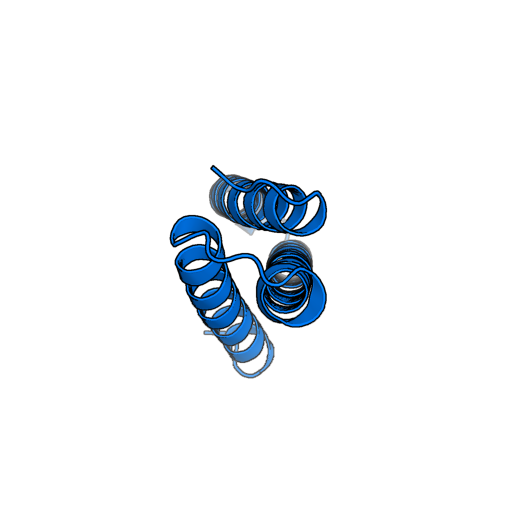6.214 -4.799 1.00 84.50 82 SER A O 1
ATOM 640 N N . ALA A 1 83 ? -2.492 -6.212 -4.467 1.00 85.19 83 ALA A N 1
ATOM 641 C CA . ALA A 1 83 ? -2.793 -7.208 -5.493 1.00 85.19 83 ALA A CA 1
ATOM 642 C C . ALA A 1 83 ? -2.398 -6.729 -6.898 1.00 85.19 83 ALA A C 1
ATOM 644 O O . ALA A 1 83 ? -1.819 -7.502 -7.657 1.00 85.19 83 ALA A O 1
ATOM 645 N N . PHE A 1 84 ? -2.642 -5.454 -7.216 1.0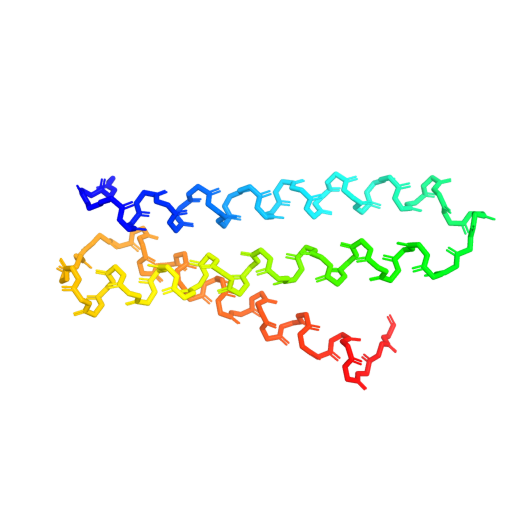0 85.00 84 PHE A N 1
ATOM 646 C CA . PHE A 1 84 ? -2.190 -4.836 -8.463 1.00 85.00 84 PHE A CA 1
ATOM 647 C C . PHE A 1 84 ? -0.663 -4.895 -8.607 1.00 85.00 84 PHE A C 1
ATOM 649 O O . PHE A 1 84 ? -0.169 -5.361 -9.626 1.00 85.00 84 PHE A O 1
ATOM 656 N N . PHE A 1 85 ? 0.097 -4.515 -7.575 1.00 81.62 85 PHE A N 1
ATOM 657 C CA . PHE A 1 85 ? 1.564 -4.591 -7.628 1.00 81.62 85 PHE A CA 1
ATOM 658 C C . PHE A 1 85 ? 2.084 -6.024 -7.746 1.00 81.62 85 PHE A C 1
ATOM 660 O O . PHE A 1 85 ? 3.062 -6.261 -8.447 1.00 81.62 85 PHE A O 1
ATOM 667 N N . ILE A 1 86 ? 1.447 -6.991 -7.083 1.00 83.56 86 ILE A N 1
ATOM 668 C CA . ILE A 1 86 ? 1.815 -8.404 -7.238 1.00 83.56 86 ILE A CA 1
ATOM 669 C C . ILE A 1 86 ? 1.570 -8.854 -8.684 1.00 83.56 86 ILE A C 1
ATOM 671 O O . ILE A 1 86 ? 2.429 -9.516 -9.261 1.00 83.56 86 ILE A O 1
ATOM 675 N N . ALA A 1 87 ? 0.436 -8.475 -9.279 1.00 84.88 87 ALA A N 1
ATOM 676 C CA . ALA A 1 87 ? 0.128 -8.790 -10.672 1.00 84.88 87 ALA A CA 1
ATOM 677 C C . ALA A 1 87 ? 1.153 -8.176 -11.638 1.00 84.88 87 ALA A C 1
ATOM 679 O O . ALA A 1 87 ? 1.661 -8.893 -12.494 1.00 84.88 87 ALA A O 1
ATOM 680 N N . GLU A 1 88 ? 1.524 -6.912 -11.429 1.00 80.44 88 GLU A N 1
ATOM 681 C CA . GLU A 1 88 ? 2.546 -6.197 -12.205 1.00 80.44 88 GLU A CA 1
ATOM 682 C C . GLU A 1 88 ? 3.922 -6.886 -12.142 1.00 80.44 88 GLU A C 1
ATOM 684 O O . GLU A 1 88 ? 4.661 -6.931 -13.122 1.00 80.44 88 GLU A O 1
ATOM 689 N N . VAL A 1 89 ? 4.281 -7.460 -10.988 1.00 79.56 89 VAL A N 1
ATOM 690 C CA . VAL A 1 89 ? 5.541 -8.205 -10.822 1.00 79.56 89 VAL A CA 1
ATOM 691 C C . VAL A 1 89 ? 5.492 -9.563 -11.530 1.00 79.56 89 VAL A C 1
ATOM 693 O O . VAL A 1 89 ? 6.497 -9.993 -12.094 1.00 79.56 89 VAL A O 1
ATOM 696 N N . VAL A 1 90 ? 4.350 -10.256 -11.488 1.00 83.06 90 VAL A N 1
ATOM 697 C CA . VAL A 1 90 ? 4.178 -11.593 -12.091 1.00 83.06 90 VAL A CA 1
ATOM 698 C C . VAL A 1 90 ? 4.049 -11.513 -13.611 1.00 83.06 90 VAL A C 1
ATOM 700 O O . VAL A 1 90 ? 4.589 -12.354 -14.327 1.00 83.06 90 VAL A O 1
ATOM 703 N N . SER A 1 91 ? 3.333 -10.512 -14.108 1.00 81.00 91 SER A N 1
ATOM 704 C CA . SER A 1 91 ? 3.151 -10.242 -15.526 1.00 81.00 91 SER A CA 1
ATOM 705 C C . SER A 1 91 ? 3.262 -8.733 -15.719 1.00 81.00 91 SER A C 1
ATOM 707 O O . SER A 1 91 ? 2.269 -8.047 -15.535 1.00 81.00 91 SER A O 1
ATOM 709 N N . PRO A 1 92 ? 4.444 -8.196 -16.053 1.00 69.75 92 PRO A N 1
ATOM 710 C CA . PRO A 1 92 ? 4.576 -6.778 -16.370 1.00 69.75 92 PRO A CA 1
ATOM 711 C C . PRO A 1 92 ? 3.909 -6.501 -17.725 1.00 69.75 92 PRO A C 1
ATOM 713 O O . PRO A 1 92 ? 4.203 -7.205 -18.697 1.00 69.75 92 PRO A O 1
ATOM 716 N N . HIS A 1 93 ? 2.996 -5.526 -17.781 1.00 64.94 93 HIS A N 1
ATOM 717 C CA . HIS A 1 93 ? 2.282 -5.119 -19.003 1.00 64.94 93 HIS A CA 1
ATOM 718 C C . HIS A 1 93 ? 2.624 -3.688 -19.428 1.00 64.94 93 HIS A C 1
ATOM 720 O O . HIS A 1 93 ? 2.785 -2.816 -18.548 1.00 64.94 93 HIS A O 1
#